Protein AF-A0A6L7JM10-F1 (afdb_monomer)

Sequence (158 aa):
MKPHQAPVIARGIRVVSPLAIVVGVYLLFAGHNSPGGGFTAGLVFGAVVVLRTIAGLHRPRRTIALIACGALLMAVISLLPLVWGGTLLDQQVVTFDLLILGTVKTGTALPFDIGVSMIVVGLVAAIINGFSAMPLDEVPQREPHRMTAAHTKQSGVT

Structure (mmCIF, N/CA/C/O backbone):
data_AF-A0A6L7JM10-F1
#
_entry.id   AF-A0A6L7JM10-F1
#
loop_
_atom_site.group_PDB
_atom_site.id
_atom_site.type_symbol
_atom_site.label_atom_id
_atom_site.label_alt_id
_atom_site.label_comp_id
_atom_site.label_asym_id
_atom_site.label_entity_id
_atom_site.label_seq_id
_atom_site.pdbx_PDB_ins_code
_atom_site.Cartn_x
_atom_site.Cartn_y
_atom_site.Cartn_z
_atom_site.occupancy
_atom_site.B_iso_or_equiv
_atom_site.auth_seq_id
_atom_site.auth_comp_id
_atom_site.auth_asym_id
_atom_site.auth_atom_id
_atom_site.pdbx_PDB_model_num
ATOM 1 N N . MET A 1 1 ? -19.172 -4.787 29.027 1.00 43.88 1 MET A N 1
ATOM 2 C CA . MET A 1 1 ? -19.548 -3.444 28.530 1.00 43.88 1 MET A CA 1
ATOM 3 C C . MET A 1 1 ? -18.866 -3.255 27.176 1.00 43.88 1 MET A C 1
ATOM 5 O O . MET A 1 1 ? -17.646 -3.310 27.135 1.00 43.88 1 MET A O 1
ATOM 9 N N . LYS A 1 2 ? -19.606 -3.192 26.055 1.00 43.59 2 LYS A N 1
ATOM 10 C CA . LYS A 1 2 ? -19.004 -2.973 24.722 1.00 43.59 2 LYS A CA 1
ATOM 11 C C . LYS A 1 2 ? -18.572 -1.503 24.641 1.00 43.59 2 LYS A C 1
ATOM 13 O O . LYS A 1 2 ? -19.426 -0.659 24.912 1.00 43.59 2 LYS A O 1
ATOM 18 N N . PRO A 1 3 ? -17.308 -1.184 24.314 1.00 53.56 3 PRO A N 1
ATOM 19 C CA . PRO A 1 3 ? -16.868 0.201 24.223 1.00 53.56 3 PRO A CA 1
ATOM 20 C C . PRO A 1 3 ? -17.750 0.943 23.218 1.00 53.56 3 PRO A C 1
ATOM 22 O O . PRO A 1 3 ? -18.089 0.406 22.160 1.00 53.56 3 PRO A O 1
ATOM 25 N N . HIS A 1 4 ? -18.158 2.155 23.584 1.00 51.34 4 HIS A N 1
ATOM 26 C CA . HIS A 1 4 ? -18.971 3.050 22.770 1.00 51.34 4 HIS A CA 1
ATOM 27 C C . HIS A 1 4 ? -18.191 3.429 21.504 1.00 51.34 4 HIS A C 1
ATOM 29 O O . HIS A 1 4 ? -17.515 4.453 21.454 1.00 51.34 4 HIS A O 1
ATOM 35 N N . GLN A 1 5 ? -18.235 2.587 20.472 1.00 64.25 5 GLN A N 1
ATOM 36 C CA . GLN A 1 5 ? -17.735 2.959 19.156 1.00 64.25 5 GLN A CA 1
ATOM 37 C C . GLN A 1 5 ? -18.636 4.078 18.650 1.00 64.25 5 GLN A C 1
ATOM 39 O O . GLN A 1 5 ? -19.806 3.833 18.356 1.00 64.25 5 GLN A O 1
ATOM 44 N N . ALA A 1 6 ? -18.119 5.308 18.598 1.00 70.81 6 ALA A N 1
ATOM 45 C CA . ALA A 1 6 ? -18.866 6.447 18.090 1.00 70.81 6 ALA A CA 1
ATOM 46 C C . ALA A 1 6 ? -19.365 6.104 16.671 1.00 70.81 6 ALA A C 1
ATOM 48 O O . ALA A 1 6 ? -18.547 5.990 15.749 1.00 70.81 6 ALA A O 1
ATOM 49 N N . PRO A 1 7 ? -20.684 5.911 16.464 1.00 77.31 7 PRO A N 1
ATOM 50 C CA . PRO A 1 7 ? -21.217 5.361 15.215 1.00 77.31 7 PRO A CA 1
ATOM 51 C C . PRO A 1 7 ? -20.901 6.257 14.011 1.00 77.31 7 PRO A C 1
ATOM 53 O O . PRO A 1 7 ? -20.843 5.782 12.878 1.00 77.31 7 PRO A O 1
ATOM 56 N N . VAL A 1 8 ? -20.642 7.540 14.266 1.00 87.12 8 VAL A N 1
ATOM 57 C CA . VAL A 1 8 ? -20.204 8.530 13.281 1.00 87.12 8 VAL A CA 1
ATOM 58 C C . VAL A 1 8 ? -18.820 8.194 12.713 1.00 87.12 8 VAL A C 1
ATOM 60 O O . VAL A 1 8 ? -18.652 8.213 11.497 1.00 87.12 8 VAL A O 1
ATOM 63 N N . ILE A 1 9 ? -17.849 7.807 13.550 1.00 86.81 9 ILE A N 1
ATOM 64 C CA . ILE A 1 9 ? -16.464 7.537 13.122 1.00 86.81 9 ILE A CA 1
ATOM 65 C C . ILE A 1 9 ? -16.408 6.296 12.228 1.00 86.81 9 ILE A C 1
ATOM 67 O O . ILE A 1 9 ? -15.851 6.337 11.132 1.00 86.81 9 ILE A O 1
ATOM 71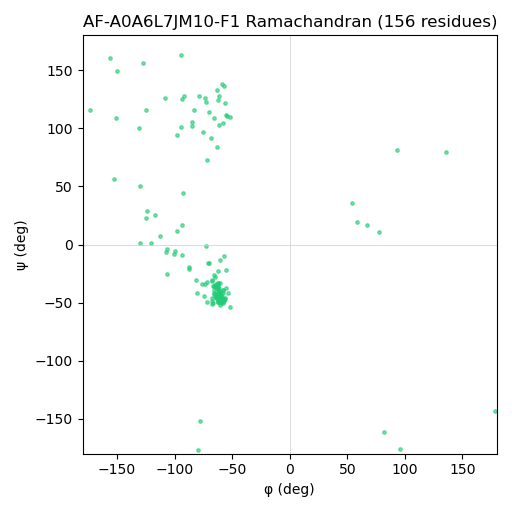 N N . ALA A 1 10 ? -17.044 5.199 12.652 1.00 87.44 10 ALA A N 1
ATOM 72 C CA . ALA A 1 10 ? -17.065 3.961 11.873 1.00 87.44 10 ALA A CA 1
ATOM 73 C C . ALA A 1 10 ? -17.767 4.144 10.514 1.00 87.44 10 ALA A C 1
ATOM 75 O O . ALA A 1 10 ? -17.330 3.583 9.507 1.00 87.44 10 ALA A O 1
ATOM 76 N N . ARG A 1 11 ? -18.836 4.953 10.463 1.00 91.06 11 ARG A N 1
ATOM 77 C CA . ARG A 1 11 ? -19.508 5.316 9.205 1.00 91.06 11 ARG A CA 1
ATOM 78 C C . ARG A 1 11 ? -18.622 6.196 8.325 1.00 91.06 11 ARG A C 1
ATOM 80 O O . ARG A 1 11 ? -18.481 5.890 7.145 1.00 91.06 11 ARG A O 1
ATOM 87 N N . GLY A 1 12 ? -17.980 7.216 8.895 1.00 92.31 12 GLY A N 1
ATOM 88 C CA . GLY A 1 12 ? -17.042 8.079 8.175 1.00 92.31 12 GLY A CA 1
ATOM 89 C C . GLY A 1 12 ? -15.913 7.279 7.525 1.00 92.31 12 GLY A C 1
ATOM 90 O O . GLY A 1 12 ? -15.675 7.405 6.328 1.00 92.31 12 GLY A O 1
ATOM 91 N N . ILE A 1 13 ? -15.294 6.357 8.267 1.00 92.94 13 ILE A N 1
ATOM 92 C CA . ILE A 1 13 ? -14.215 5.505 7.746 1.00 92.94 13 ILE A CA 1
ATOM 93 C C . ILE A 1 13 ? -14.703 4.602 6.608 1.00 92.94 13 ILE A C 1
ATOM 95 O O . ILE A 1 13 ? -13.971 4.417 5.637 1.00 92.94 13 ILE A O 1
ATOM 99 N N . ARG A 1 14 ? -15.935 4.074 6.662 1.00 91.38 14 ARG A N 1
ATOM 100 C CA . ARG A 1 14 ? -16.503 3.288 5.547 1.00 91.38 14 ARG A CA 1
ATOM 101 C C . ARG A 1 14 ? -16.645 4.099 4.259 1.00 91.38 14 ARG A C 1
ATOM 103 O O . ARG A 1 14 ? -16.456 3.526 3.193 1.00 91.38 14 ARG A O 1
ATOM 110 N N . VAL A 1 15 ? -16.958 5.390 4.361 1.00 93.69 15 VAL A N 1
ATOM 111 C CA . VAL A 1 15 ? -17.117 6.285 3.202 1.00 93.69 15 VAL A CA 1
ATOM 112 C C . VAL A 1 15 ? -15.763 6.772 2.682 1.00 93.69 15 VAL A C 1
ATOM 114 O O . VAL A 1 15 ? -15.536 6.779 1.477 1.00 93.69 15 VAL A O 1
ATOM 117 N N . VAL A 1 16 ? -14.835 7.125 3.575 1.00 93.94 16 VAL A N 1
ATOM 118 C CA . VAL A 1 16 ? -13.511 7.654 3.199 1.00 93.94 16 VAL A CA 1
ATOM 119 C C . VAL A 1 16 ? -12.585 6.564 2.652 1.00 93.94 16 VAL A C 1
ATOM 121 O O . VAL A 1 16 ? -11.805 6.830 1.743 1.00 93.94 16 VAL A O 1
ATOM 124 N N . SER A 1 17 ? -12.679 5.326 3.155 1.00 94.88 17 SER A N 1
ATOM 125 C CA . SER A 1 17 ? -11.820 4.209 2.721 1.00 94.88 17 SER A CA 1
ATOM 126 C C . SER A 1 17 ? -11.785 3.995 1.198 1.00 94.88 17 SER A C 1
ATOM 128 O O . SER A 1 17 ? -10.684 3.959 0.653 1.00 94.88 17 SER A O 1
ATOM 130 N N . PRO A 1 18 ? -12.920 3.846 0.480 1.00 95.38 18 PRO A N 1
ATOM 131 C CA . PRO A 1 18 ? -12.891 3.655 -0.970 1.00 95.38 18 PRO A CA 1
ATOM 132 C C . PRO A 1 18 ? -12.319 4.869 -1.709 1.00 95.38 18 PRO A C 1
ATOM 134 O O . PRO A 1 18 ? -11.560 4.685 -2.654 1.00 95.38 18 PRO A O 1
ATOM 137 N N . LEU A 1 19 ? -12.606 6.093 -1.255 1.00 95.94 19 LEU A N 1
ATOM 138 C CA . LEU A 1 19 ? -12.048 7.305 -1.859 1.00 95.94 19 LEU A CA 1
ATOM 139 C C . LEU A 1 19 ? -10.520 7.346 -1.719 1.00 95.94 19 LEU A C 1
ATOM 141 O O . LEU A 1 19 ? -9.814 7.583 -2.693 1.00 95.94 19 LEU A O 1
ATOM 145 N N . ALA A 1 20 ? -10.004 7.049 -0.526 1.00 96.00 20 ALA A N 1
ATOM 146 C CA . ALA A 1 20 ? -8.568 6.978 -0.278 1.00 96.00 20 ALA A CA 1
ATOM 147 C C . ALA A 1 20 ? -7.893 5.862 -1.094 1.00 96.00 20 ALA A C 1
ATOM 149 O O . ALA A 1 20 ? -6.782 6.053 -1.579 1.00 96.00 20 ALA A O 1
ATOM 150 N N . ILE A 1 21 ? -8.567 4.725 -1.309 1.00 96.25 21 ILE A N 1
ATOM 151 C CA . ILE A 1 21 ? -8.068 3.671 -2.206 1.00 96.25 21 ILE A CA 1
ATOM 152 C C . ILE A 1 21 ? -7.969 4.193 -3.643 1.00 96.25 21 ILE A C 1
ATOM 154 O O . ILE A 1 21 ? -6.941 3.991 -4.278 1.00 96.25 21 ILE A O 1
ATOM 158 N N . VAL A 1 22 ? -8.977 4.906 -4.150 1.00 95.12 22 VAL A N 1
ATOM 159 C CA . VAL A 1 22 ? -8.913 5.506 -5.496 1.00 95.12 22 VAL A CA 1
ATOM 160 C C . VAL A 1 22 ? -7.749 6.495 -5.605 1.00 95.12 22 VAL A C 1
ATOM 162 O O . VAL A 1 22 ? -7.000 6.444 -6.578 1.00 95.12 22 VAL A O 1
ATOM 165 N N . VAL A 1 23 ? -7.535 7.335 -4.588 1.00 92.88 23 VAL A N 1
ATOM 166 C CA . VAL A 1 23 ? -6.387 8.257 -4.535 1.00 92.88 23 VAL A CA 1
ATOM 167 C C . VAL A 1 23 ? -5.058 7.499 -4.514 1.00 92.88 23 VAL A C 1
ATOM 169 O O . VAL A 1 23 ? -4.145 7.854 -5.252 1.00 92.88 23 VAL A O 1
ATOM 172 N N . GLY A 1 24 ? -4.939 6.435 -3.718 1.00 93.94 24 GLY A N 1
ATOM 173 C CA . GLY A 1 24 ? -3.735 5.602 -3.685 1.00 93.94 24 GLY A CA 1
ATOM 174 C C . GLY A 1 24 ? -3.454 4.930 -5.031 1.00 93.94 24 GLY A C 1
ATOM 175 O O . GLY A 1 24 ? -2.314 4.926 -5.485 1.00 93.94 24 GLY A O 1
ATOM 176 N N . VAL A 1 25 ? -4.493 4.435 -5.712 1.00 92.06 25 VAL A N 1
ATOM 177 C CA . VAL A 1 25 ? -4.371 3.887 -7.071 1.00 92.06 25 VAL A CA 1
ATOM 178 C C . VAL A 1 25 ? -3.912 4.974 -8.041 1.00 92.06 25 VAL A C 1
ATOM 180 O O . VAL A 1 25 ? -2.961 4.749 -8.777 1.00 92.06 25 VAL A O 1
ATOM 183 N N . TYR A 1 26 ? -4.503 6.170 -8.006 1.00 89.44 26 TYR A N 1
ATOM 184 C CA . TYR A 1 26 ? -4.037 7.296 -8.819 1.00 89.44 26 TYR A CA 1
ATOM 185 C C . TYR A 1 26 ? -2.556 7.618 -8.566 1.00 89.44 26 TYR A C 1
ATOM 187 O O . TYR A 1 26 ? -1.796 7.754 -9.519 1.00 89.44 26 TYR A O 1
ATOM 195 N N . LEU A 1 27 ? -2.121 7.676 -7.302 1.00 90.25 27 LEU A N 1
ATOM 196 C CA . LEU A 1 27 ? -0.725 7.954 -6.941 1.00 90.25 27 LEU A CA 1
ATOM 197 C C . LEU A 1 27 ? 0.245 6.884 -7.452 1.00 90.25 27 LEU A C 1
ATOM 199 O O . LEU A 1 27 ? 1.369 7.224 -7.821 1.00 90.25 27 LEU A O 1
ATOM 203 N N . LEU A 1 28 ? -0.194 5.623 -7.512 1.00 88.38 28 LEU A N 1
ATOM 204 C CA . LEU A 1 28 ? 0.581 4.521 -8.082 1.00 88.38 28 LEU A CA 1
ATOM 205 C C . LEU A 1 28 ? 0.882 4.764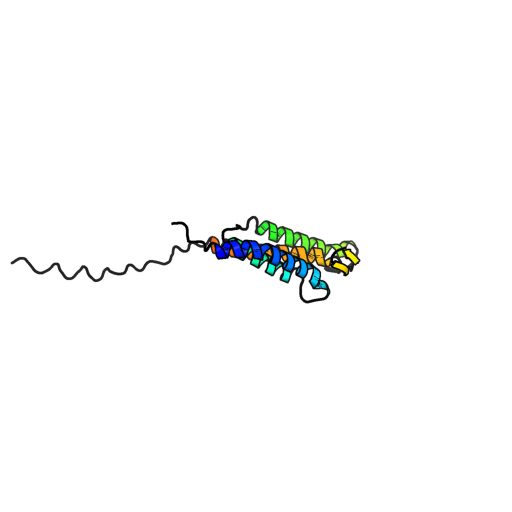 -9.569 1.00 88.38 28 LEU A C 1
ATOM 207 O O . LEU A 1 28 ? 2.004 4.543 -10.007 1.00 88.38 28 LEU A O 1
ATOM 211 N N . PHE A 1 29 ? -0.092 5.277 -10.327 1.00 83.25 29 PHE A N 1
ATOM 212 C CA . PHE A 1 29 ? 0.082 5.622 -11.744 1.00 83.25 29 PHE A CA 1
ATOM 213 C C . PHE A 1 29 ? 0.751 6.991 -11.961 1.00 83.25 29 PHE A C 1
ATOM 215 O O . PHE A 1 29 ? 1.468 7.180 -12.942 1.00 83.25 29 PHE A O 1
ATOM 222 N N . ALA A 1 30 ? 0.547 7.952 -11.057 1.00 80.81 30 ALA A N 1
ATOM 223 C CA . ALA A 1 30 ? 1.059 9.317 -11.191 1.00 80.81 30 ALA A CA 1
ATOM 224 C C . ALA A 1 30 ? 2.586 9.431 -11.011 1.00 80.81 30 ALA A C 1
ATOM 226 O O . ALA A 1 30 ? 3.168 10.440 -11.413 1.00 80.81 30 ALA A O 1
ATOM 227 N N . GLY A 1 31 ? 3.239 8.405 -10.448 1.00 70.00 31 GLY A N 1
ATOM 228 C CA . GLY A 1 31 ? 4.672 8.403 -10.125 1.00 70.00 31 GLY A CA 1
ATOM 229 C C . GLY A 1 31 ? 5.625 8.600 -11.310 1.00 70.00 31 GLY A C 1
ATOM 230 O O . GLY A 1 31 ? 6.795 8.897 -11.100 1.00 70.00 31 GLY A O 1
ATOM 231 N N . HIS A 1 32 ? 5.145 8.482 -12.550 1.00 68.38 32 HIS A N 1
ATOM 232 C CA . HIS A 1 32 ? 5.981 8.636 -13.744 1.00 68.38 32 HIS A CA 1
ATOM 233 C C . HIS A 1 32 ? 6.325 10.086 -14.093 1.00 68.38 32 HIS A C 1
ATOM 235 O O . HIS A 1 32 ? 7.416 10.346 -14.591 1.00 68.38 32 HIS A O 1
ATOM 241 N N . ASN A 1 33 ? 5.415 11.028 -13.834 1.00 66.88 33 ASN A N 1
ATOM 242 C CA . ASN A 1 33 ? 5.540 12.415 -14.304 1.00 66.88 33 ASN A CA 1
ATOM 243 C C . ASN A 1 33 ? 5.335 13.441 -13.177 1.00 66.88 33 ASN A C 1
ATOM 245 O O . ASN A 1 33 ? 5.295 14.647 -13.419 1.00 66.88 33 ASN A O 1
ATOM 249 N N . SER A 1 34 ? 5.112 12.984 -11.947 1.00 72.88 34 SER A N 1
ATOM 250 C CA . SER A 1 34 ? 4.759 13.806 -10.790 1.00 72.88 34 SER A CA 1
ATOM 251 C C . SER A 1 34 ? 5.161 13.085 -9.498 1.00 72.88 34 SER A C 1
ATOM 253 O O . SER A 1 34 ? 5.353 11.868 -9.519 1.00 72.88 34 SER A O 1
ATOM 255 N N . PRO A 1 35 ? 5.298 13.795 -8.361 1.00 70.06 35 PRO A N 1
ATOM 256 C CA . PRO A 1 35 ? 5.552 13.147 -7.075 1.00 70.06 35 PRO A CA 1
ATOM 257 C C . PRO A 1 35 ? 4.451 12.113 -6.767 1.00 70.06 35 PRO A C 1
ATOM 259 O O . PRO A 1 35 ? 3.268 12.451 -6.733 1.00 70.06 35 PRO A O 1
ATOM 262 N N . GLY A 1 36 ? 4.834 10.846 -6.569 1.00 80.38 36 GLY A N 1
ATOM 263 C CA . GLY A 1 36 ? 3.905 9.713 -6.468 1.00 80.38 36 GLY A CA 1
ATOM 264 C C . GLY A 1 36 ? 4.612 8.362 -6.292 1.00 80.38 36 GLY A C 1
ATOM 265 O O . GLY A 1 36 ? 5.618 8.285 -5.587 1.00 80.38 36 GLY A O 1
ATOM 266 N N . GLY A 1 37 ? 4.064 7.305 -6.899 1.00 88.81 37 GLY A N 1
ATOM 267 C CA . GLY A 1 37 ? 4.662 5.967 -6.998 1.00 88.81 37 GLY A CA 1
ATOM 268 C C . GLY A 1 37 ? 4.207 4.958 -5.937 1.00 88.81 37 GLY A C 1
ATOM 269 O O . GLY A 1 37 ? 3.344 5.233 -5.092 1.00 88.81 37 GLY A O 1
ATOM 270 N N . GLY A 1 38 ? 4.821 3.774 -5.975 1.00 91.81 38 GLY A N 1
ATOM 271 C CA . GLY A 1 38 ? 4.471 2.614 -5.145 1.00 91.81 38 GLY A CA 1
ATOM 272 C C . GLY A 1 38 ? 4.536 2.846 -3.636 1.00 91.81 38 GLY A C 1
ATOM 273 O O . GLY A 1 38 ? 3.656 2.399 -2.897 1.00 91.81 38 GLY A O 1
ATOM 274 N N . PHE A 1 39 ? 5.536 3.592 -3.163 1.00 94.31 39 PHE A N 1
ATOM 275 C CA . PHE A 1 39 ? 5.682 3.899 -1.738 1.00 94.31 39 PHE A CA 1
ATOM 276 C C . PHE A 1 39 ? 4.560 4.814 -1.231 1.00 94.31 39 PHE A C 1
ATOM 278 O O . PHE A 1 39 ? 3.883 4.488 -0.256 1.00 94.31 39 PHE A O 1
ATOM 285 N N . THR A 1 40 ? 4.316 5.929 -1.924 1.00 94.75 40 THR A N 1
ATOM 286 C CA . THR A 1 40 ? 3.282 6.908 -1.558 1.00 94.75 40 THR A CA 1
ATOM 287 C C . THR A 1 40 ? 1.887 6.283 -1.616 1.00 94.75 40 THR A C 1
ATOM 289 O O . THR A 1 40 ? 1.100 6.436 -0.681 1.00 94.75 40 THR A O 1
ATOM 292 N N . ALA A 1 41 ? 1.600 5.502 -2.664 1.00 95.00 41 ALA A N 1
ATOM 293 C CA . ALA A 1 41 ? 0.375 4.711 -2.761 1.00 95.00 41 ALA A CA 1
ATOM 294 C C . ALA A 1 41 ? 0.245 3.719 -1.591 1.00 95.00 41 ALA A C 1
ATOM 296 O O . ALA A 1 41 ? -0.797 3.656 -0.934 1.00 95.00 41 ALA A O 1
ATOM 297 N N . GLY A 1 42 ? 1.328 3.002 -1.275 1.00 96.75 42 GLY A N 1
ATOM 298 C CA . GLY A 1 42 ? 1.406 2.074 -0.149 1.00 96.75 42 GLY A CA 1
ATOM 299 C C . GLY A 1 42 ? 1.116 2.730 1.203 1.00 96.75 42 GLY A C 1
ATOM 300 O O . GLY A 1 42 ? 0.410 2.139 2.019 1.00 96.75 42 GLY A O 1
ATOM 301 N N . LEU A 1 43 ? 1.583 3.961 1.437 1.00 97.19 43 LEU A N 1
ATOM 302 C CA . LEU A 1 43 ? 1.275 4.720 2.655 1.00 97.19 43 LEU A CA 1
ATOM 303 C C . LEU A 1 43 ? -0.211 5.076 2.752 1.00 97.19 43 LEU A C 1
ATOM 305 O O . LEU A 1 43 ? -0.804 4.924 3.821 1.00 97.19 43 LEU A O 1
ATOM 309 N N . VAL A 1 44 ? -0.833 5.499 1.648 1.00 97.50 44 VAL A N 1
ATOM 310 C CA . VAL A 1 44 ? -2.275 5.793 1.614 1.00 97.50 44 VAL A CA 1
ATOM 311 C C . VAL A 1 44 ? -3.089 4.526 1.885 1.00 97.50 44 VAL A C 1
ATOM 313 O O . VAL A 1 44 ? -3.986 4.531 2.732 1.00 97.50 44 VAL A O 1
ATOM 316 N N . PHE A 1 45 ? -2.747 3.410 1.239 1.00 97.81 45 PHE A N 1
ATOM 317 C CA . PHE A 1 45 ? -3.375 2.115 1.510 1.00 97.81 45 PHE A CA 1
ATOM 318 C C . PHE A 1 45 ? -3.147 1.656 2.958 1.00 97.81 45 PHE A C 1
ATOM 320 O O . PHE A 1 45 ? -4.079 1.183 3.613 1.00 97.81 45 PHE A O 1
ATOM 327 N N . GLY A 1 46 ? -1.939 1.846 3.488 1.00 97.25 46 GLY A N 1
ATOM 328 C CA . GLY A 1 46 ? -1.595 1.574 4.881 1.00 97.25 46 GLY A CA 1
ATOM 329 C C . GLY A 1 46 ? -2.443 2.394 5.854 1.00 97.25 46 GLY A C 1
ATOM 330 O O . GLY A 1 46 ? -2.986 1.837 6.807 1.00 97.25 46 GLY A O 1
ATOM 331 N N . ALA A 1 47 ? -2.652 3.684 5.582 1.00 97.38 47 ALA A N 1
ATOM 332 C CA . ALA A 1 47 ? -3.531 4.540 6.377 1.00 97.38 47 ALA A CA 1
ATOM 333 C C . ALA A 1 47 ? -4.978 4.018 6.385 1.00 97.38 47 ALA A C 1
ATOM 335 O O . ALA A 1 47 ? -5.606 3.954 7.444 1.00 97.38 47 ALA A O 1
ATOM 336 N N . VAL A 1 48 ? -5.493 3.556 5.239 1.00 97.31 48 VAL A N 1
ATOM 337 C CA . VAL A 1 48 ? -6.812 2.902 5.165 1.00 97.31 48 VAL A CA 1
ATOM 338 C C . VAL A 1 48 ? -6.854 1.637 6.027 1.00 97.31 48 VAL A C 1
ATOM 340 O O . VAL A 1 48 ? -7.822 1.438 6.766 1.00 97.31 48 VAL A O 1
ATOM 343 N N . VAL A 1 49 ? -5.816 0.794 5.979 1.00 96.75 49 VAL A N 1
ATOM 344 C CA . VAL A 1 49 ? -5.717 -0.404 6.832 1.00 96.75 49 VAL A CA 1
ATOM 345 C C . VAL A 1 49 ? -5.749 -0.021 8.310 1.00 96.75 49 VAL A C 1
ATOM 347 O O . VAL A 1 49 ? -6.529 -0.607 9.064 1.00 96.75 49 VAL A O 1
ATOM 350 N N . VAL A 1 50 ? -4.973 0.980 8.727 1.00 95.69 50 VAL A N 1
ATOM 351 C CA . VAL A 1 50 ? -4.932 1.460 10.118 1.00 95.69 50 VAL A CA 1
ATOM 352 C C . VAL A 1 50 ? -6.301 1.970 10.562 1.00 95.69 50 VAL A C 1
ATOM 354 O O . VAL A 1 50 ? -6.834 1.486 11.561 1.00 95.69 50 VAL A O 1
ATOM 357 N N . LEU A 1 51 ? -6.919 2.873 9.792 1.00 94.56 51 LEU A N 1
ATOM 358 C CA . LEU A 1 51 ? -8.234 3.439 10.110 1.00 94.56 51 LEU A CA 1
ATOM 359 C C . LEU A 1 51 ? -9.301 2.349 10.249 1.00 94.56 51 LEU A C 1
ATOM 361 O O . LEU A 1 51 ? -10.056 2.327 11.223 1.00 94.56 51 LEU A O 1
ATOM 365 N N . ARG A 1 52 ? -9.349 1.401 9.306 1.00 94.00 52 ARG A N 1
ATOM 366 C CA . ARG A 1 52 ? -10.306 0.287 9.361 1.00 94.00 52 ARG A CA 1
ATOM 367 C C . ARG A 1 52 ? -10.023 -0.670 10.518 1.00 94.00 52 ARG A C 1
ATOM 369 O O . ARG A 1 52 ? -10.974 -1.245 11.045 1.00 94.00 52 ARG A O 1
ATOM 376 N N . THR A 1 53 ? -8.764 -0.824 10.921 1.00 93.12 53 THR A N 1
ATOM 377 C CA . THR A 1 53 ? -8.375 -1.677 12.053 1.00 93.12 53 THR A CA 1
ATOM 378 C C . THR A 1 53 ? -8.794 -1.068 13.383 1.00 93.12 53 THR A C 1
ATOM 380 O O . THR A 1 53 ? -9.480 -1.725 14.163 1.00 93.12 53 THR A O 1
ATOM 383 N N . ILE A 1 54 ? -8.484 0.210 13.608 1.00 90.69 54 ILE A N 1
ATOM 384 C CA . ILE A 1 54 ? -8.846 0.926 14.842 1.00 90.69 54 ILE A CA 1
ATOM 385 C C . ILE A 1 54 ? -10.372 1.056 14.976 1.00 90.69 54 ILE A C 1
ATOM 387 O O . ILE A 1 54 ? -10.917 0.933 16.070 1.00 90.69 54 ILE A O 1
ATOM 391 N N . ALA A 1 55 ? -11.091 1.219 13.862 1.00 90.12 55 ALA A N 1
ATOM 392 C CA . ALA A 1 55 ? -12.554 1.221 13.849 1.00 90.12 55 ALA A CA 1
ATOM 393 C C . ALA A 1 55 ? -13.195 -0.167 14.053 1.00 90.12 55 ALA A C 1
ATOM 395 O O . ALA A 1 55 ? -14.421 -0.279 14.027 1.00 90.12 55 ALA A O 1
ATOM 396 N N . GLY A 1 56 ? -12.401 -1.235 14.190 1.00 88.31 56 GLY A N 1
ATOM 397 C CA . GLY A 1 56 ? -12.890 -2.612 14.315 1.00 88.31 56 GLY A CA 1
ATOM 398 C C . GLY A 1 56 ? -13.574 -3.158 13.054 1.00 88.31 56 GLY A C 1
ATOM 399 O O . GLY A 1 56 ? -14.304 -4.142 13.127 1.00 88.31 56 GLY A O 1
ATOM 400 N N . LEU A 1 57 ? -13.368 -2.523 11.895 1.00 88.56 57 LEU A N 1
ATOM 401 C CA . LEU A 1 57 ? -13.991 -2.889 10.616 1.00 88.56 57 LEU A CA 1
ATOM 402 C C . LEU A 1 57 ? -13.198 -3.946 9.841 1.00 88.56 57 LEU 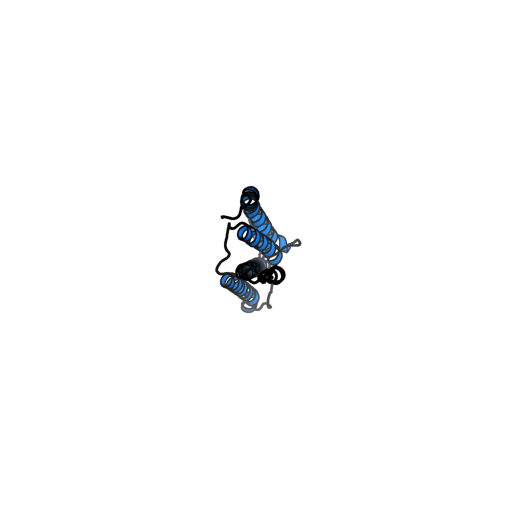A C 1
ATOM 404 O O . LEU A 1 57 ? -13.734 -4.577 8.930 1.00 88.56 57 LEU A O 1
ATOM 408 N N . HIS A 1 58 ? -11.910 -4.087 10.133 1.00 89.75 58 HIS A N 1
ATOM 409 C CA . HIS A 1 58 ? -11.021 -5.041 9.486 1.00 89.75 58 HIS A CA 1
ATOM 410 C C . HIS A 1 58 ? -9.930 -5.463 10.468 1.00 89.75 58 HIS A C 1
ATOM 412 O O . HIS A 1 58 ? -9.524 -4.671 11.306 1.00 89.75 58 HIS A O 1
ATOM 418 N N . ARG A 1 59 ? -9.429 -6.694 10.361 1.00 90.81 59 ARG A N 1
ATOM 419 C CA . ARG A 1 59 ? -8.239 -7.126 11.097 1.00 90.81 59 ARG A CA 1
ATOM 420 C C . ARG A 1 59 ? -7.222 -7.654 10.089 1.00 90.81 59 ARG A C 1
ATOM 422 O O . ARG A 1 59 ? -7.534 -8.653 9.433 1.00 90.81 59 ARG A O 1
ATOM 429 N N . PRO A 1 60 ? -6.051 -7.012 9.942 1.00 91.69 60 PRO A N 1
ATOM 430 C CA . PRO A 1 60 ? -5.080 -7.416 8.942 1.00 91.69 60 PRO A CA 1
ATOM 431 C C . PRO A 1 60 ? -4.582 -8.834 9.226 1.00 91.69 60 PRO A C 1
ATOM 433 O O . PRO A 1 60 ? -4.242 -9.186 10.358 1.00 91.69 60 PRO A O 1
ATOM 436 N N . ARG A 1 61 ? -4.554 -9.666 8.183 1.00 91.56 61 ARG A N 1
ATOM 437 C CA . ARG A 1 61 ? -4.143 -11.074 8.237 1.00 91.56 61 ARG A CA 1
ATOM 438 C C . ARG A 1 61 ? -3.075 -11.352 7.190 1.00 91.56 61 ARG A C 1
ATOM 440 O O . ARG A 1 61 ? -3.020 -10.676 6.171 1.00 91.56 61 ARG A O 1
ATOM 447 N N . ARG A 1 62 ? -2.276 -12.401 7.425 1.00 93.19 62 ARG A N 1
ATOM 448 C CA . ARG A 1 62 ? -1.234 -12.888 6.496 1.00 93.19 62 ARG A CA 1
ATOM 449 C C . ARG A 1 62 ? -0.242 -11.801 6.080 1.00 93.19 62 ARG A C 1
ATOM 451 O O . ARG A 1 62 ? 0.254 -11.787 4.961 1.00 93.19 62 ARG A O 1
ATOM 458 N N . THR A 1 63 ? 0.071 -10.913 7.010 1.00 94.69 63 THR A N 1
ATOM 459 C CA . THR A 1 63 ? 0.902 -9.750 6.746 1.00 94.69 63 THR A CA 1
ATOM 460 C C . THR A 1 63 ? 2.287 -10.102 6.203 1.00 94.69 63 THR A C 1
ATOM 462 O O . THR A 1 63 ? 2.744 -9.499 5.240 1.00 94.69 63 THR A O 1
ATOM 465 N N . ILE A 1 64 ? 2.916 -11.138 6.764 1.00 95.06 64 ILE A N 1
ATOM 466 C CA . ILE A 1 64 ? 4.215 -11.644 6.300 1.00 95.06 64 ILE A CA 1
ATOM 467 C C . ILE A 1 64 ? 4.124 -12.128 4.849 1.00 95.06 64 ILE A C 1
ATOM 469 O O . ILE A 1 64 ? 5.011 -11.844 4.055 1.00 95.06 64 ILE A O 1
ATOM 473 N N . ALA A 1 65 ? 3.035 -12.808 4.480 1.00 96.25 65 ALA A N 1
ATOM 474 C CA . ALA A 1 65 ? 2.839 -13.277 3.112 1.00 96.25 65 ALA A CA 1
ATOM 475 C C . ALA A 1 65 ? 2.677 -12.109 2.128 1.00 96.25 65 ALA A C 1
ATOM 477 O O . ALA A 1 65 ? 3.177 -12.189 1.012 1.00 96.25 65 ALA A O 1
ATOM 478 N N . LEU A 1 66 ? 2.025 -11.017 2.544 1.00 96.69 66 LEU A N 1
ATOM 479 C CA . LEU A 1 66 ? 1.900 -9.813 1.720 1.00 96.69 66 LEU A CA 1
ATOM 480 C C . LEU A 1 66 ? 3.271 -9.172 1.457 1.00 96.69 66 LEU A C 1
ATOM 482 O O . LEU A 1 66 ? 3.586 -8.861 0.310 1.00 96.69 66 LEU A O 1
ATOM 486 N N . ILE A 1 67 ? 4.101 -9.054 2.500 1.00 97.62 67 ILE A N 1
ATOM 487 C CA . ILE A 1 67 ? 5.479 -8.552 2.389 1.00 97.62 67 ILE A CA 1
ATOM 488 C C . ILE A 1 67 ? 6.312 -9.470 1.489 1.00 97.62 67 ILE A C 1
ATOM 490 O O . ILE A 1 67 ? 6.952 -8.994 0.558 1.00 97.62 67 ILE A O 1
ATOM 494 N N . ALA A 1 68 ? 6.278 -10.782 1.732 1.00 97.75 68 ALA A N 1
ATOM 495 C CA . ALA A 1 68 ? 7.046 -11.757 0.964 1.00 97.75 68 ALA A CA 1
ATOM 496 C C . ALA A 1 68 ? 6.644 -11.770 -0.518 1.00 97.75 68 ALA A C 1
ATOM 498 O O . ALA A 1 68 ? 7.509 -11.804 -1.388 1.00 97.75 68 ALA A O 1
ATOM 499 N N . CYS A 1 69 ? 5.344 -11.691 -0.815 1.00 97.62 69 CYS A N 1
ATOM 500 C CA . CYS A 1 69 ? 4.851 -11.621 -2.186 1.00 97.62 69 CYS A CA 1
ATOM 501 C C . CYS A 1 69 ? 5.283 -10.322 -2.880 1.00 97.62 69 CYS A C 1
ATOM 503 O O . CYS A 1 69 ? 5.692 -10.364 -4.037 1.00 97.62 69 CYS A O 1
ATOM 505 N N . GLY A 1 70 ? 5.230 -9.184 -2.178 1.00 96.75 70 GLY A N 1
ATOM 506 C CA . GLY A 1 70 ? 5.716 -7.909 -2.707 1.00 96.75 70 GLY A CA 1
ATOM 507 C C . GLY A 1 70 ? 7.222 -7.926 -2.978 1.00 96.75 70 GLY A C 1
ATOM 508 O O . GLY A 1 70 ? 7.659 -7.513 -4.048 1.00 96.75 70 GLY A O 1
ATOM 509 N N . ALA A 1 71 ? 8.008 -8.486 -2.054 1.00 97.19 71 ALA A N 1
ATOM 510 C CA . ALA A 1 71 ? 9.454 -8.637 -2.202 1.00 97.19 71 ALA A CA 1
ATOM 511 C C . ALA A 1 71 ? 9.825 -9.573 -3.360 1.00 97.19 71 ALA A C 1
ATOM 513 O O . ALA A 1 71 ? 10.715 -9.252 -4.144 1.00 97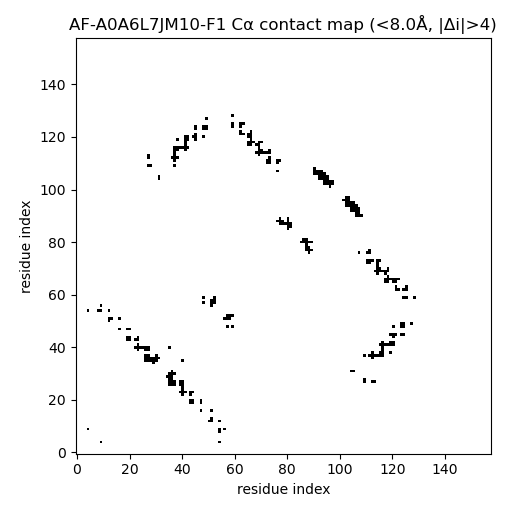.19 71 ALA A O 1
ATOM 514 N N . LEU A 1 72 ? 9.115 -10.697 -3.505 1.00 97.19 72 LEU A N 1
ATOM 515 C CA . LEU A 1 72 ? 9.299 -11.613 -4.629 1.00 97.19 72 LEU A CA 1
ATOM 516 C C . LEU A 1 72 ? 8.988 -10.920 -5.958 1.00 97.19 72 LEU A C 1
ATOM 518 O O . LEU A 1 72 ? 9.776 -11.023 -6.893 1.00 97.19 72 LEU A O 1
ATOM 522 N N . LEU A 1 73 ? 7.872 -10.188 -6.031 1.00 94.75 73 LEU A N 1
ATOM 523 C CA . LEU A 1 73 ? 7.498 -9.438 -7.226 1.00 94.75 73 LEU A CA 1
ATOM 524 C C . LEU A 1 73 ? 8.573 -8.402 -7.586 1.00 94.75 73 LEU A C 1
ATOM 526 O O . LEU A 1 73 ? 9.036 -8.383 -8.724 1.00 94.75 73 LEU A O 1
ATOM 530 N N . MET A 1 74 ? 9.030 -7.600 -6.617 1.00 93.94 74 MET A N 1
ATOM 531 C CA . MET A 1 74 ? 10.118 -6.639 -6.832 1.00 93.94 74 MET A CA 1
ATOM 532 C C . MET A 1 74 ? 11.396 -7.318 -7.322 1.00 93.94 74 MET A C 1
ATOM 534 O O . MET A 1 74 ? 11.998 -6.842 -8.282 1.00 93.94 74 MET A O 1
ATOM 538 N N . ALA A 1 75 ? 11.808 -8.422 -6.694 1.00 93.25 75 ALA A N 1
ATOM 539 C CA . ALA A 1 75 ? 13.006 -9.155 -7.087 1.00 93.25 75 ALA A CA 1
ATOM 540 C C . ALA A 1 75 ? 12.898 -9.665 -8.530 1.00 93.25 75 ALA A C 1
ATOM 542 O O . ALA A 1 75 ? 13.789 -9.405 -9.335 1.00 93.25 75 ALA A O 1
ATOM 543 N N . VAL A 1 76 ? 11.785 -10.314 -8.885 1.00 92.25 76 VAL A N 1
ATOM 544 C CA . VAL A 1 76 ? 11.555 -10.824 -10.245 1.00 92.25 76 VAL A CA 1
ATOM 545 C C . VAL A 1 76 ? 11.627 -9.695 -11.269 1.00 92.25 76 VAL A C 1
ATOM 547 O O . VAL A 1 76 ? 12.356 -9.816 -12.247 1.00 92.25 76 VAL A O 1
ATOM 550 N N . ILE A 1 77 ? 10.930 -8.582 -11.031 1.00 90.12 77 ILE A N 1
ATOM 551 C CA . ILE A 1 77 ? 10.909 -7.444 -11.960 1.00 90.12 77 ILE A CA 1
ATOM 552 C C . ILE A 1 77 ? 12.283 -6.769 -12.064 1.00 90.12 77 ILE A C 1
ATOM 554 O O . ILE A 1 77 ? 12.673 -6.357 -13.152 1.00 90.12 77 ILE A O 1
ATOM 558 N N . SER A 1 78 ? 13.043 -6.706 -10.968 1.00 88.88 78 SER A N 1
ATOM 559 C CA . SER A 1 78 ? 14.380 -6.089 -10.944 1.00 88.88 78 SER A CA 1
ATOM 560 C C . SER A 1 78 ? 15.433 -6.922 -11.675 1.00 88.88 78 SER A C 1
ATOM 562 O O . SER A 1 78 ? 16.371 -6.359 -12.242 1.00 88.88 78 SER A O 1
ATOM 564 N N . LEU A 1 79 ? 15.293 -8.252 -11.645 1.00 90.25 79 LEU A N 1
ATOM 565 C CA . LEU A 1 79 ? 16.189 -9.197 -12.318 1.00 90.25 79 LEU A CA 1
ATOM 566 C C . LEU A 1 79 ? 15.776 -9.479 -13.767 1.00 90.25 79 LEU A C 1
ATOM 568 O O . LEU A 1 79 ? 16.599 -9.953 -14.545 1.00 90.25 79 LEU A O 1
ATOM 572 N N . LEU A 1 80 ? 14.528 -9.199 -14.147 1.00 87.38 80 LEU A N 1
ATOM 573 C CA . LEU A 1 80 ? 14.009 -9.501 -15.480 1.00 87.38 80 LEU A CA 1
ATOM 574 C C . LEU A 1 80 ? 14.873 -8.938 -16.628 1.00 87.38 80 LEU A C 1
ATOM 576 O O . LEU A 1 80 ? 15.118 -9.684 -17.576 1.00 87.38 80 LEU A O 1
ATOM 580 N N . PRO A 1 81 ? 15.404 -7.698 -16.563 1.00 86.69 81 PRO A N 1
ATOM 581 C CA . PRO A 1 81 ? 16.208 -7.157 -17.657 1.00 86.69 81 PRO A CA 1
ATOM 582 C C . PRO A 1 81 ? 17.533 -7.897 -17.886 1.00 86.69 81 PRO A C 1
ATOM 584 O O . PRO A 1 81 ? 18.002 -7.949 -19.022 1.00 86.69 81 PRO A O 1
ATOM 587 N N . LEU A 1 82 ? 18.107 -8.538 -16.857 1.00 87.50 82 LEU A N 1
ATOM 588 C CA . LEU A 1 82 ? 19.344 -9.326 -16.989 1.00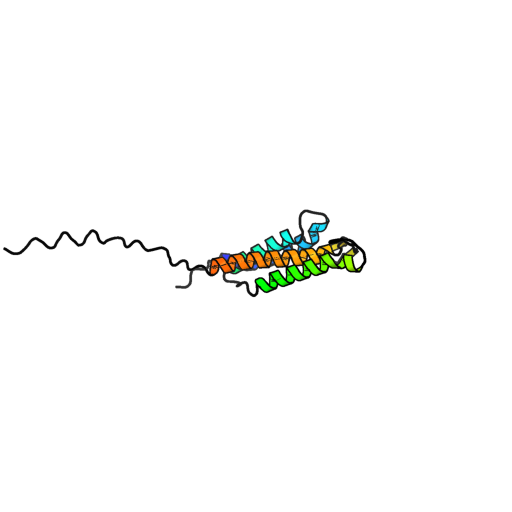 87.50 82 LEU A CA 1
ATOM 589 C C . LEU A 1 82 ? 19.173 -10.511 -17.942 1.00 87.50 82 LEU A C 1
ATOM 591 O O . LEU A 1 82 ? 20.110 -10.868 -18.650 1.00 87.50 82 LEU A O 1
ATOM 595 N N . VAL A 1 83 ? 17.974 -11.100 -17.991 1.00 86.50 83 VAL A N 1
ATOM 596 C CA . VAL A 1 83 ? 17.665 -12.223 -18.892 1.00 86.50 83 VAL A CA 1
ATOM 597 C C . VAL A 1 83 ? 17.738 -11.793 -20.362 1.00 86.50 83 VAL A C 1
ATOM 599 O O . VAL A 1 83 ? 18.078 -12.599 -21.224 1.00 86.50 83 VAL A O 1
ATOM 602 N N . TRP A 1 84 ? 17.483 -10.514 -20.644 1.00 83.62 84 TRP A N 1
ATOM 603 C CA . TRP A 1 84 ? 17.565 -9.912 -21.978 1.00 83.62 84 TRP A CA 1
ATOM 604 C C . TRP A 1 84 ? 18.883 -9.164 -22.240 1.00 83.62 84 TRP A C 1
ATOM 606 O O . TRP A 1 84 ? 18.994 -8.454 -23.237 1.00 83.62 84 TRP A O 1
ATOM 616 N N . GLY A 1 85 ? 19.893 -9.324 -21.376 1.00 83.94 85 GLY A N 1
ATOM 617 C CA . GLY A 1 85 ? 21.199 -8.668 -21.523 1.00 83.94 85 GLY A CA 1
ATOM 618 C C . GLY A 1 85 ? 21.228 -7.191 -21.111 1.00 83.94 85 GLY A C 1
ATOM 619 O O . GLY A 1 85 ? 22.213 -6.507 -21.383 1.00 83.94 85 GLY A O 1
ATOM 620 N N . GLY A 1 86 ? 20.167 -6.699 -20.463 1.00 84.75 86 GLY A N 1
ATOM 621 C CA . GLY A 1 86 ? 20.124 -5.381 -19.832 1.00 84.75 86 GLY A CA 1
ATOM 622 C C . GLY A 1 86 ? 20.805 -5.358 -18.459 1.00 84.75 86 GLY A C 1
ATOM 623 O O . GLY A 1 86 ? 21.359 -6.354 -17.987 1.00 84.75 86 GLY A O 1
ATOM 624 N N . THR A 1 87 ? 20.754 -4.209 -17.790 1.00 85.69 87 THR A N 1
ATOM 625 C CA . THR A 1 87 ? 21.290 -4.017 -16.433 1.00 85.69 87 THR A CA 1
ATOM 626 C C . THR A 1 87 ? 20.214 -4.219 -15.360 1.00 85.69 87 THR A C 1
ATOM 628 O O . THR A 1 87 ? 19.017 -4.225 -15.637 1.00 85.69 87 THR A O 1
ATOM 631 N N . LEU A 1 88 ? 20.624 -4.418 -14.101 1.00 84.25 88 LEU A N 1
ATOM 632 C CA . LEU A 1 88 ? 19.678 -4.540 -12.984 1.00 84.25 88 LEU A CA 1
ATOM 633 C C . LEU A 1 88 ? 18.815 -3.277 -12.880 1.00 84.25 88 LEU A C 1
ATOM 635 O O . LEU A 1 88 ? 19.342 -2.170 -12.979 1.00 84.25 88 LEU A O 1
ATOM 639 N N . LEU A 1 89 ? 17.511 -3.460 -12.636 1.00 81.50 89 LEU A N 1
ATOM 640 C CA . LEU A 1 89 ? 16.509 -2.383 -12.599 1.00 81.50 89 LEU A CA 1
ATOM 641 C C . LEU A 1 89 ? 16.391 -1.561 -13.895 1.00 81.50 89 LEU A C 1
ATOM 643 O O . LEU A 1 89 ? 15.837 -0.462 -13.864 1.00 81.50 89 LEU A O 1
ATOM 647 N N . ASP A 1 90 ? 16.866 -2.072 -15.032 1.00 78.75 90 ASP A N 1
ATOM 648 C CA . ASP A 1 90 ? 16.677 -1.372 -16.299 1.00 78.75 90 ASP A CA 1
ATOM 649 C C . ASP A 1 90 ? 15.181 -1.237 -16.634 1.00 78.75 90 ASP A C 1
ATOM 651 O O . ASP A 1 90 ? 14.410 -2.207 -16.654 1.00 78.75 90 ASP A O 1
ATOM 655 N N . GLN A 1 91 ? 14.755 0.005 -16.855 1.00 68.56 91 GLN A N 1
ATOM 656 C CA . GLN A 1 91 ? 13.356 0.350 -17.045 1.00 68.56 91 GLN A CA 1
ATOM 657 C C . GLN A 1 91 ? 13.058 0.465 -18.537 1.00 68.56 91 GLN A C 1
ATOM 659 O O . GLN A 1 91 ? 13.181 1.531 -19.140 1.00 68.56 91 GLN A O 1
ATOM 664 N N . GLN A 1 92 ? 12.578 -0.626 -19.132 1.00 63.09 92 GLN A N 1
ATOM 665 C CA . GLN A 1 92 ? 12.044 -0.571 -20.489 1.00 63.09 92 GLN A CA 1
ATOM 666 C C . GLN A 1 92 ? 10.725 0.193 -20.507 1.00 63.09 92 GLN A C 1
ATOM 668 O O . GLN A 1 92 ? 9.734 -0.265 -19.942 1.00 63.09 92 GLN A O 1
ATOM 673 N N . VAL A 1 93 ? 10.700 1.355 -21.161 1.00 61.06 93 VAL A N 1
ATOM 674 C CA . VAL A 1 93 ? 9.495 2.176 -21.319 1.00 61.06 93 VAL A CA 1
ATOM 675 C C . VAL A 1 93 ? 8.593 1.543 -22.376 1.00 61.06 93 VAL A C 1
ATOM 677 O O . VAL A 1 93 ? 8.773 1.754 -23.571 1.00 61.06 93 VAL A O 1
ATOM 680 N N . VAL A 1 94 ? 7.608 0.769 -21.930 1.00 58.06 94 VAL A N 1
ATOM 681 C CA . VAL A 1 94 ? 6.527 0.271 -22.785 1.00 58.06 94 VAL A CA 1
ATOM 682 C C . VAL A 1 94 ? 5.374 1.268 -22.708 1.00 58.06 94 VAL A C 1
ATOM 684 O O . VAL A 1 94 ? 4.956 1.671 -21.626 1.00 58.06 94 VAL A O 1
ATOM 687 N N . THR A 1 95 ? 4.879 1.727 -23.850 1.00 54.66 95 THR A N 1
ATOM 688 C CA . THR A 1 95 ? 3.689 2.581 -23.915 1.00 54.66 95 THR A CA 1
ATOM 689 C C . THR A 1 95 ? 2.442 1.712 -23.886 1.00 54.66 95 THR A C 1
ATOM 691 O O . THR A 1 95 ? 2.212 0.951 -24.824 1.00 54.66 95 THR A O 1
ATOM 694 N N . PHE A 1 96 ? 1.637 1.841 -22.833 1.00 55.19 96 PHE A N 1
ATOM 695 C CA . PHE A 1 96 ? 0.297 1.267 -22.779 1.00 55.19 96 PHE A CA 1
ATOM 696 C C . PHE A 1 96 ? -0.736 2.389 -22.886 1.00 55.19 96 PHE A C 1
ATOM 698 O O . PHE A 1 96 ? -0.730 3.332 -22.096 1.00 55.19 96 PHE A O 1
ATOM 705 N N . ASP A 1 97 ? -1.649 2.264 -23.844 1.00 54.19 97 ASP A N 1
ATOM 706 C CA . ASP A 1 97 ? -2.813 3.140 -23.949 1.00 54.19 97 ASP A CA 1
ATOM 707 C C . ASP A 1 97 ? -3.929 2.611 -23.049 1.00 54.19 97 ASP A C 1
ATOM 709 O O . ASP A 1 97 ? -4.613 1.639 -23.379 1.00 54.19 97 ASP A O 1
ATOM 713 N N . LEU A 1 98 ? -4.114 3.231 -21.881 1.00 56.22 98 LEU A N 1
ATOM 714 C CA . LEU A 1 98 ? -5.244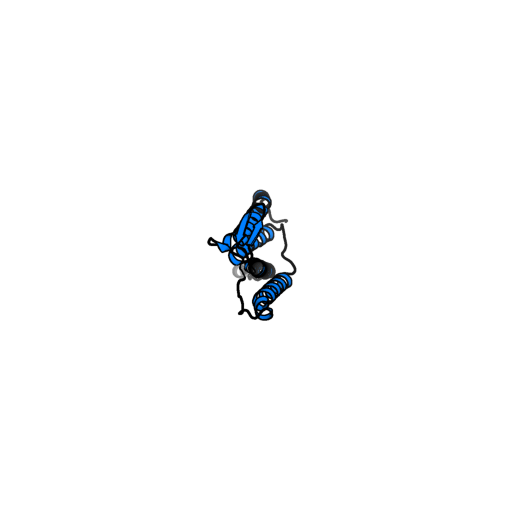 2.925 -21.005 1.00 56.22 98 LEU A CA 1
ATOM 715 C C . LEU A 1 98 ? -6.392 3.892 -21.303 1.00 56.22 98 LEU A C 1
ATOM 717 O O . LEU A 1 98 ? -6.248 5.105 -21.167 1.00 56.22 98 LEU A O 1
ATOM 721 N N . LEU A 1 99 ? -7.572 3.338 -21.601 1.00 50.66 99 LEU A N 1
ATOM 722 C CA . LEU A 1 99 ? -8.780 4.071 -22.016 1.00 50.66 99 LEU A CA 1
ATOM 723 C C . LEU A 1 99 ? -9.234 5.176 -21.035 1.00 50.66 99 LEU A C 1
ATOM 725 O O . LEU A 1 99 ? -9.936 6.097 -21.435 1.00 50.66 99 LEU A O 1
ATOM 729 N N . ILE A 1 100 ? -8.838 5.094 -19.759 1.00 59.81 100 ILE A N 1
ATOM 730 C CA . ILE A 1 100 ? -9.219 6.042 -18.695 1.00 59.81 100 ILE A CA 1
ATOM 731 C C . ILE A 1 100 ? -8.055 6.972 -18.293 1.00 59.81 100 ILE A C 1
ATOM 733 O O . ILE A 1 100 ? -8.304 8.071 -17.807 1.00 59.81 100 ILE A O 1
ATOM 737 N N . LEU A 1 101 ? -6.794 6.558 -18.485 1.00 51.81 101 LEU A N 1
ATOM 738 C CA . LEU A 1 101 ? -5.601 7.294 -18.025 1.00 51.81 101 LEU A CA 1
ATOM 739 C C . LEU A 1 101 ? -4.801 7.964 -19.163 1.00 51.81 101 LEU A C 1
ATOM 741 O O . LEU A 1 101 ? -3.872 8.717 -18.878 1.00 51.81 101 LEU A O 1
ATOM 745 N N . GLY A 1 102 ? -5.156 7.730 -20.432 1.00 56.81 102 GLY A N 1
ATOM 746 C CA . GLY A 1 102 ? -4.413 8.224 -21.597 1.00 56.81 102 GLY A CA 1
ATOM 747 C C . GLY A 1 102 ? -3.197 7.355 -21.951 1.00 56.81 102 GLY A C 1
ATOM 748 O O . GLY A 1 102 ? -3.112 6.194 -21.544 1.00 56.81 102 GLY A O 1
ATOM 749 N N . THR A 1 103 ? -2.257 7.916 -22.719 1.00 47.59 103 THR A N 1
ATOM 750 C CA . THR A 1 103 ? -0.970 7.293 -23.079 1.00 47.59 103 THR A CA 1
ATOM 751 C C . THR A 1 103 ? -0.077 7.190 -21.841 1.00 47.59 103 THR A C 1
ATOM 753 O O . THR A 1 103 ? 0.685 8.106 -21.514 1.00 47.59 103 THR A O 1
ATOM 756 N N . VAL A 1 104 ? -0.142 6.070 -21.123 1.00 50.91 104 VAL A N 1
ATOM 757 C CA . VAL A 1 104 ? 0.731 5.839 -19.969 1.00 50.91 104 VAL A CA 1
ATOM 758 C C . VAL A 1 104 ? 2.053 5.274 -20.495 1.00 50.91 104 VAL A C 1
ATOM 760 O O . VAL A 1 104 ? 2.143 4.127 -20.941 1.00 50.91 104 VAL A O 1
ATOM 763 N N . LYS A 1 105 ? 3.100 6.111 -20.506 1.00 51.19 105 LYS A N 1
ATOM 764 C CA . LYS A 1 105 ? 4.490 5.700 -20.781 1.00 51.19 105 LYS A CA 1
ATOM 765 C C . LYS A 1 105 ? 5.017 4.921 -19.586 1.00 51.19 105 LYS A C 1
ATOM 767 O O . LYS A 1 105 ? 5.806 5.421 -18.787 1.00 51.19 105 LYS A O 1
ATOM 772 N N . THR A 1 106 ? 4.531 3.704 -19.446 1.00 52.91 106 THR A N 1
ATOM 773 C CA . THR A 1 106 ? 4.682 2.947 -18.224 1.00 52.91 106 THR A CA 1
ATOM 774 C C . THR A 1 106 ? 5.197 1.560 -18.528 1.00 52.91 106 THR A C 1
ATOM 776 O O . THR A 1 106 ? 4.479 0.654 -18.937 1.00 52.91 106 THR A O 1
ATOM 779 N N . GLY A 1 107 ? 6.500 1.447 -18.313 1.00 60.91 107 GLY A N 1
ATOM 780 C CA . GLY A 1 107 ? 7.267 0.227 -18.441 1.00 60.91 107 GLY A CA 1
ATOM 781 C C . GLY A 1 107 ? 7.138 -0.746 -17.274 1.00 60.91 107 GLY A C 1
ATOM 782 O O . GLY A 1 107 ? 6.173 -0.744 -16.512 1.00 60.91 107 GLY A O 1
ATOM 783 N N . THR A 1 108 ? 8.205 -1.517 -17.074 1.00 62.84 108 THR A N 1
ATOM 784 C CA . THR A 1 108 ? 8.420 -2.438 -15.940 1.00 62.84 108 THR A CA 1
ATOM 785 C C . THR A 1 108 ? 8.359 -1.782 -14.549 1.00 62.84 108 THR A C 1
ATOM 787 O O . THR A 1 108 ? 8.282 -2.487 -13.545 1.00 62.84 108 THR A O 1
ATOM 790 N N . ALA A 1 109 ? 8.329 -0.450 -14.463 1.00 78.56 109 ALA A N 1
ATOM 791 C CA . ALA A 1 109 ? 8.265 0.294 -13.206 1.00 78.56 109 ALA A CA 1
ATOM 792 C C . ALA A 1 109 ? 6.936 0.139 -12.440 1.00 78.56 109 ALA A C 1
ATOM 794 O O . ALA A 1 109 ? 6.954 0.127 -11.214 1.00 78.56 109 ALA A O 1
ATOM 795 N N . LEU A 1 110 ? 5.791 -0.050 -13.110 1.00 84.75 110 LEU A N 1
ATOM 796 C CA . LEU A 1 110 ? 4.518 -0.235 -12.391 1.00 84.75 110 LEU A CA 1
ATOM 797 C C . LEU A 1 110 ? 4.459 -1.538 -11.585 1.00 84.75 110 LEU A C 1
ATOM 799 O O . LEU A 1 110 ? 4.121 -1.489 -10.404 1.00 84.75 110 LEU A O 1
ATOM 803 N N . PRO A 1 111 ? 4.772 -2.710 -12.171 1.00 88.06 111 PRO A N 1
ATOM 804 C CA . PRO A 1 111 ? 4.851 -3.956 -11.413 1.00 88.06 111 PRO A CA 1
ATOM 805 C C . PRO A 1 111 ? 5.822 -3.881 -10.230 1.00 88.06 111 PRO A C 1
ATOM 807 O O . PRO A 1 111 ? 5.535 -4.425 -9.163 1.00 88.06 111 PRO A O 1
ATOM 810 N N . PHE A 1 112 ? 6.944 -3.175 -10.398 1.00 90.06 112 PHE A N 1
ATOM 811 C CA . PHE A 1 112 ? 7.889 -2.915 -9.316 1.00 90.06 112 PHE A CA 1
ATOM 812 C C . PHE A 1 112 ? 7.241 -2.097 -8.188 1.00 90.06 112 PHE A C 1
ATOM 814 O O . PHE A 1 112 ? 7.265 -2.516 -7.029 1.00 90.06 112 PHE A O 1
ATOM 821 N N . ASP A 1 113 ? 6.578 -0.992 -8.528 1.00 91.94 113 ASP A N 1
ATOM 822 C CA . ASP A 1 113 ? 5.873 -0.125 -7.582 1.00 91.94 113 ASP A CA 1
ATOM 823 C C . ASP A 1 113 ? 4.696 -0.820 -6.883 1.00 91.94 113 ASP A C 1
ATOM 825 O O . ASP A 1 113 ? 4.446 -0.587 -5.697 1.00 91.94 113 ASP A O 1
ATOM 829 N N . ILE A 1 114 ? 4.002 -1.731 -7.571 1.00 93.56 114 ILE A N 1
ATOM 830 C CA . ILE A 1 114 ? 3.000 -2.608 -6.953 1.00 93.56 114 ILE A CA 1
ATOM 831 C C . ILE A 1 114 ? 3.666 -3.450 -5.860 1.00 93.56 114 ILE A C 1
ATOM 833 O O . ILE A 1 114 ? 3.159 -3.492 -4.736 1.00 93.56 114 ILE A O 1
ATOM 837 N N . G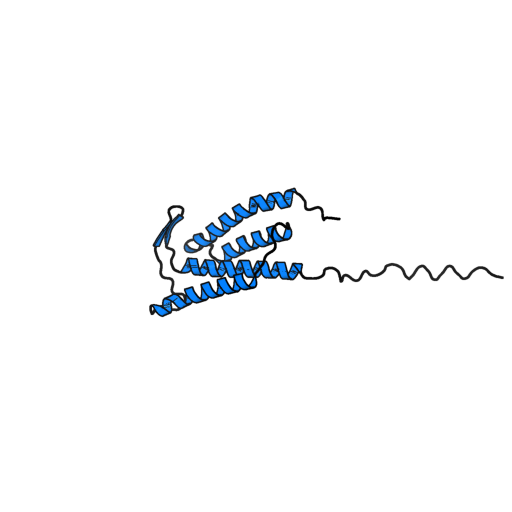LY A 1 115 ? 4.820 -4.055 -6.150 1.00 95.44 115 GLY A N 1
ATOM 838 C CA . GLY A 1 115 ? 5.600 -4.809 -5.169 1.00 95.44 115 GLY A CA 1
ATOM 839 C C . GLY A 1 115 ? 5.997 -3.962 -3.955 1.00 95.44 115 GLY A C 1
ATOM 840 O O . GLY A 1 115 ? 5.749 -4.377 -2.818 1.00 95.44 115 GLY A O 1
ATOM 841 N N . VAL A 1 116 ? 6.499 -2.741 -4.178 1.00 95.69 116 VAL A N 1
ATOM 842 C CA . VAL A 1 116 ? 6.799 -1.772 -3.105 1.00 95.69 116 VAL A CA 1
ATOM 843 C C . VAL A 1 116 ? 5.551 -1.494 -2.265 1.00 95.69 116 VAL A C 1
ATOM 845 O O . VAL A 1 116 ? 5.597 -1.580 -1.036 1.00 95.69 116 VAL A O 1
ATOM 848 N N . SER A 1 117 ? 4.413 -1.208 -2.904 1.00 96.88 117 SER A N 1
ATOM 849 C CA . SER A 1 117 ? 3.167 -0.886 -2.202 1.00 96.88 117 SER A CA 1
ATOM 850 C C . SER A 1 117 ? 2.675 -2.048 -1.328 1.00 96.88 117 SER A C 1
ATOM 852 O O . SER A 1 117 ? 2.243 -1.822 -0.196 1.00 96.88 117 SER A O 1
ATOM 854 N N . MET A 1 118 ? 2.817 -3.297 -1.792 1.00 97.75 118 MET A N 1
ATOM 855 C CA . MET A 1 118 ? 2.480 -4.496 -1.017 1.00 97.75 118 MET A CA 1
ATOM 856 C C . MET A 1 118 ? 3.357 -4.628 0.230 1.00 97.75 118 MET A C 1
ATOM 858 O O . MET A 1 118 ? 2.836 -4.912 1.312 1.00 97.75 118 MET A O 1
ATOM 862 N N . ILE A 1 119 ? 4.667 -4.382 0.105 1.00 98.12 119 ILE A N 1
ATOM 863 C CA . ILE A 1 119 ? 5.595 -4.390 1.245 1.00 98.12 119 ILE A CA 1
ATOM 864 C C . ILE A 1 119 ? 5.204 -3.317 2.258 1.00 98.12 119 ILE A C 1
ATOM 866 O O . ILE A 1 119 ? 5.108 -3.624 3.444 1.00 98.12 119 ILE A O 1
ATOM 870 N N . VAL A 1 120 ? 4.937 -2.085 1.814 1.00 98.19 120 VAL A N 1
ATOM 871 C CA . VAL A 1 120 ? 4.566 -0.972 2.705 1.00 98.19 120 VAL A CA 1
ATOM 872 C C . VAL A 1 120 ? 3.261 -1.271 3.444 1.00 98.19 120 VAL A C 1
ATOM 874 O O . VAL A 1 120 ? 3.211 -1.166 4.670 1.00 98.19 120 VAL A O 1
ATOM 877 N N . VAL A 1 121 ? 2.218 -1.706 2.729 1.00 98.06 121 VAL A N 1
ATOM 878 C CA . VAL A 1 121 ? 0.930 -2.081 3.338 1.00 98.06 121 VAL A CA 1
ATOM 879 C C . VAL A 1 121 ? 1.111 -3.226 4.327 1.00 98.06 121 VAL A C 1
ATOM 881 O O . VAL A 1 121 ? 0.555 -3.187 5.427 1.00 98.06 121 VAL A O 1
ATOM 884 N N . GLY A 1 122 ? 1.908 -4.229 3.959 1.00 97.56 122 GLY A N 1
ATOM 885 C CA . GLY A 1 122 ? 2.265 -5.331 4.838 1.00 97.56 122 GLY A CA 1
ATOM 886 C C . GLY A 1 122 ? 2.975 -4.839 6.095 1.00 97.56 122 GLY A C 1
ATOM 887 O O . GLY A 1 122 ? 2.550 -5.139 7.204 1.00 97.56 122 GLY A O 1
ATOM 888 N N . LEU A 1 123 ? 4.003 -4.013 5.966 1.00 97.88 123 LEU A N 1
ATOM 889 C CA . LEU A 1 123 ? 4.737 -3.491 7.114 1.00 97.88 123 LEU A CA 1
ATOM 890 C C . LEU A 1 123 ? 3.821 -2.708 8.067 1.00 97.88 123 LEU A C 1
ATOM 892 O O . LEU A 1 123 ? 3.813 -2.977 9.268 1.00 97.88 123 LEU A O 1
ATOM 896 N N . VAL A 1 124 ? 2.977 -1.818 7.540 1.00 97.75 124 VAL A N 1
ATOM 897 C CA . VAL A 1 124 ? 1.997 -1.064 8.341 1.00 97.75 124 VAL A CA 1
ATOM 898 C C . VAL A 1 124 ? 1.021 -2.004 9.058 1.00 97.75 124 VAL A C 1
ATOM 900 O O . VAL A 1 124 ? 0.781 -1.866 10.260 1.00 97.75 124 VAL A O 1
ATOM 903 N N . ALA A 1 125 ? 0.494 -3.001 8.345 1.00 96.62 125 ALA A N 1
ATOM 904 C CA . ALA A 1 125 ? -0.370 -4.031 8.911 1.00 96.62 125 ALA A CA 1
ATOM 905 C C . ALA A 1 125 ? 0.325 -4.854 10.017 1.00 96.62 125 ALA A C 1
ATOM 907 O O . ALA A 1 125 ? -0.333 -5.311 10.955 1.00 96.62 125 ALA A O 1
ATOM 908 N N . ALA A 1 126 ? 1.639 -5.072 9.919 1.00 96.00 126 ALA A N 1
ATOM 909 C CA . ALA A 1 126 ? 2.407 -5.856 10.888 1.00 96.00 126 ALA A CA 1
ATOM 910 C C . ALA A 1 126 ? 2.602 -5.049 12.164 1.00 96.00 126 ALA A C 1
ATOM 912 O O . ALA A 1 126 ? 2.363 -5.562 13.255 1.00 96.00 126 ALA A O 1
ATOM 913 N N . ILE A 1 127 ? 2.956 -3.774 12.004 1.00 95.44 127 ILE A N 1
ATOM 914 C CA . ILE A 1 127 ? 3.136 -2.822 13.096 1.00 95.44 127 ILE A CA 1
ATOM 915 C C . ILE A 1 127 ? 1.846 -2.709 13.919 1.00 95.44 127 ILE A C 1
ATOM 917 O O . ILE A 1 127 ? 1.882 -2.890 15.136 1.00 95.44 127 ILE A O 1
ATOM 921 N N . ILE A 1 128 ? 0.688 -2.498 13.278 1.00 94.50 128 ILE A N 1
ATOM 922 C CA . ILE A 1 128 ? -0.581 -2.376 14.018 1.00 94.50 128 ILE A CA 1
ATOM 923 C C . ILE A 1 128 ? -0.983 -3.684 14.717 1.00 94.50 128 ILE A C 1
ATOM 925 O O . ILE A 1 128 ? -1.505 -3.649 15.833 1.00 94.50 128 ILE A O 1
ATOM 929 N N . ASN A 1 129 ? -0.710 -4.842 14.105 1.00 93.12 129 ASN A N 1
ATOM 930 C CA . ASN A 1 129 ? -0.937 -6.142 14.741 1.00 93.12 129 ASN A CA 1
ATOM 931 C C . ASN A 1 129 ? -0.018 -6.356 15.949 1.00 93.12 129 ASN A C 1
ATOM 933 O O . ASN A 1 129 ? -0.480 -6.883 16.958 1.00 93.12 129 ASN A O 1
ATOM 937 N N . GLY A 1 130 ? 1.244 -5.926 15.857 1.00 92.12 130 GLY A N 1
ATOM 938 C CA . GLY A 1 130 ? 2.199 -5.960 16.961 1.00 92.12 130 GLY A CA 1
ATOM 939 C C . GLY A 1 130 ? 1.721 -5.118 18.140 1.00 92.12 130 GLY A C 1
ATOM 940 O O . GLY A 1 130 ? 1.624 -5.629 19.252 1.00 92.12 130 GLY A O 1
ATOM 941 N N . PHE A 1 131 ? 1.308 -3.872 17.888 1.00 89.62 131 PHE A N 1
ATOM 942 C CA . PHE A 1 131 ? 0.765 -3.013 18.943 1.00 89.62 131 PHE A CA 1
ATOM 943 C C . PHE A 1 131 ? -0.521 -3.566 19.565 1.00 89.62 131 PHE A C 1
ATOM 945 O O . PHE A 1 131 ? -0.710 -3.475 20.772 1.00 89.62 131 PHE A O 1
ATOM 952 N N . SER A 1 132 ? -1.388 -4.181 18.758 1.00 83.69 132 SER A N 1
ATOM 953 C CA . SER A 1 132 ? -2.643 -4.777 19.240 1.00 83.69 132 SER A CA 1
ATOM 954 C C . SER A 1 132 ? -2.441 -6.035 20.094 1.00 83.69 132 SER A C 1
ATOM 956 O O . SER A 1 132 ? -3.389 -6.488 20.731 1.00 83.69 132 SER A O 1
ATOM 958 N N . ALA A 1 133 ? -1.253 -6.644 20.053 1.00 82.25 133 ALA A N 1
ATOM 959 C CA . ALA A 1 133 ? -0.926 -7.855 20.799 1.00 82.25 133 ALA A CA 1
ATOM 960 C C . ALA A 1 133 ? -0.267 -7.570 22.159 1.00 82.25 133 ALA A C 1
ATOM 962 O O . ALA A 1 133 ? -0.104 -8.501 22.943 1.00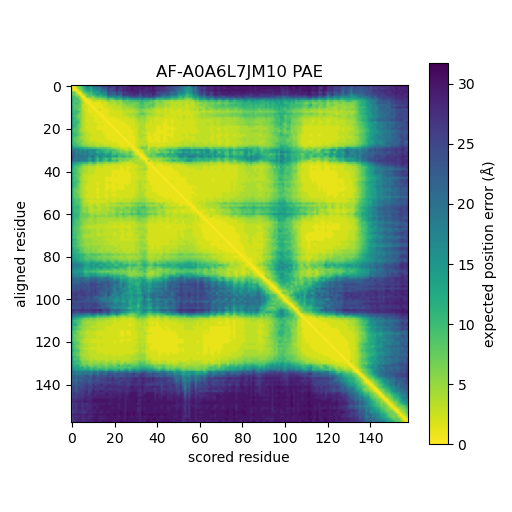 82.25 133 ALA A O 1
ATOM 963 N N . MET A 1 134 ? 0.108 -6.317 22.442 1.00 81.38 134 MET A N 1
ATOM 964 C CA . MET A 1 134 ? 0.692 -5.936 23.729 1.00 81.38 134 MET A CA 1
ATOM 965 C C . MET A 1 134 ? -0.396 -5.943 24.817 1.00 81.38 134 MET A C 1
ATOM 967 O O . MET A 1 134 ? -1.392 -5.231 24.661 1.00 81.38 134 MET A O 1
ATOM 971 N N . PRO A 1 135 ? -0.236 -6.713 25.910 1.00 68.56 135 PRO A N 1
ATOM 972 C CA . PRO A 1 135 ? -1.110 -6.607 27.075 1.00 68.56 135 PRO A CA 1
ATOM 973 C C . PRO A 1 135 ? -1.000 -5.194 27.663 1.00 68.56 135 PRO A C 1
ATOM 975 O O . PRO A 1 135 ? 0.103 -4.721 27.928 1.00 68.56 135 PRO A O 1
ATOM 978 N N . LEU A 1 136 ? -2.123 -4.504 27.863 1.00 68.81 136 LEU A N 1
ATOM 979 C CA . LEU A 1 136 ? -2.152 -3.155 28.455 1.00 68.81 136 LEU A CA 1
ATOM 980 C C . LEU A 1 136 ? -2.372 -3.215 29.977 1.00 68.81 136 LEU A C 1
ATOM 982 O O . LEU A 1 136 ? -2.743 -2.227 30.608 1.00 68.81 136 LEU A O 1
ATOM 986 N N . ASP A 1 137 ? -2.152 -4.394 30.552 1.00 63.19 137 ASP A N 1
ATOM 987 C CA . ASP A 1 137 ? -2.670 -4.798 31.856 1.00 63.19 137 ASP A CA 1
ATOM 988 C C . ASP A 1 137 ? -1.591 -4.671 32.956 1.00 63.19 137 ASP A C 1
ATOM 990 O O . ASP A 1 137 ? -1.889 -4.777 34.142 1.00 63.19 137 ASP A O 1
ATOM 994 N N . GLU A 1 138 ? -0.338 -4.387 32.582 1.00 62.28 138 GLU A N 1
ATOM 995 C CA . GLU A 1 138 ? 0.808 -4.194 33.485 1.00 62.28 138 GLU A CA 1
ATOM 996 C C . GLU A 1 138 ? 1.020 -2.720 33.869 1.00 62.28 138 GLU A C 1
ATOM 998 O O . GLU A 1 138 ?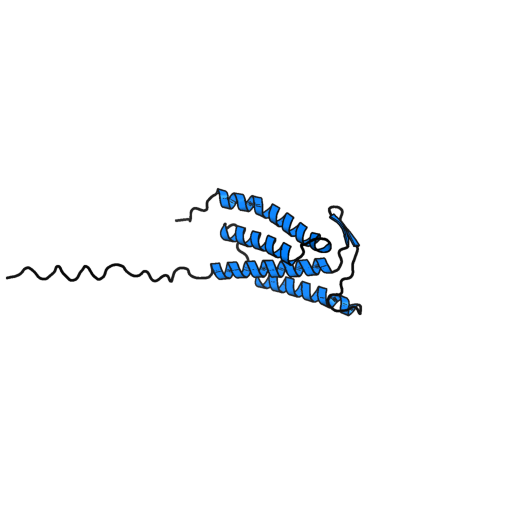 2.142 -2.218 33.883 1.00 62.28 138 GLU A O 1
ATOM 1003 N N . VAL A 1 139 ? -0.041 -1.991 34.212 1.00 66.69 139 VAL A N 1
ATOM 1004 C CA . VAL A 1 139 ? 0.125 -0.785 35.036 1.00 66.69 139 VAL A CA 1
ATOM 1005 C C . VAL A 1 139 ? -0.094 -1.236 36.476 1.00 66.69 139 VAL A C 1
ATOM 1007 O O . VAL A 1 139 ? -1.253 -1.429 36.850 1.00 66.69 139 VAL A O 1
ATOM 1010 N N . PRO A 1 140 ? 0.965 -1.449 37.292 1.00 63.72 140 PRO A N 1
ATOM 1011 C CA . PRO A 1 140 ? 0.793 -1.837 38.681 1.00 63.72 140 PRO A CA 1
ATOM 1012 C C . PRO A 1 140 ? -0.094 -0.798 39.353 1.00 63.72 140 PRO A C 1
ATOM 1014 O O . PRO A 1 140 ? 0.294 0.364 39.509 1.00 63.72 140 PRO A O 1
ATOM 1017 N N . GLN A 1 141 ? -1.309 -1.201 39.717 1.00 63.75 141 GLN A N 1
ATOM 1018 C CA . GLN A 1 141 ? -2.154 -0.391 40.569 1.00 63.75 141 GLN A CA 1
ATOM 1019 C C . GLN A 1 141 ? -1.387 -0.239 41.880 1.00 63.75 141 GLN A C 1
ATOM 1021 O O . GLN A 1 141 ? -1.298 -1.178 42.667 1.00 63.75 141 GLN A O 1
ATOM 1026 N N . ARG A 1 142 ? -0.762 0.925 42.102 1.00 69.94 142 ARG A N 1
ATOM 1027 C CA . ARG A 1 142 ? -0.301 1.298 43.439 1.00 69.94 142 ARG A CA 1
ATOM 1028 C C . ARG A 1 142 ? -1.543 1.275 44.311 1.00 69.94 142 ARG A C 1
ATOM 1030 O O . ARG A 1 142 ? -2.350 2.189 44.186 1.00 69.94 142 ARG A O 1
ATOM 1037 N N . GLU A 1 143 ? -1.700 0.244 45.139 1.00 66.44 143 GLU A N 1
ATOM 1038 C CA . GLU A 1 143 ? -2.723 0.216 46.180 1.00 66.44 143 GLU A CA 1
ATOM 1039 C C . GLU A 1 143 ? -2.595 1.507 47.001 1.00 66.44 143 GLU A C 1
ATOM 1041 O O . GLU A 1 143 ? -1.606 1.690 47.722 1.00 66.44 143 GLU A O 1
ATOM 1046 N N . PRO A 1 144 ? -3.551 2.443 46.896 1.00 68.94 144 PRO A N 1
ATOM 1047 C CA . PRO A 1 144 ? -3.624 3.540 47.829 1.00 68.94 144 PRO A CA 1
ATOM 1048 C C . PRO A 1 144 ? -4.268 2.974 49.095 1.00 68.94 144 PRO A C 1
ATOM 1050 O O . PRO A 1 144 ? -5.353 2.406 49.038 1.00 68.94 144 PRO A O 1
ATOM 1053 N N . HIS A 1 145 ? -3.613 3.184 50.235 1.00 62.50 145 HIS A N 1
ATOM 1054 C CA . HIS A 1 145 ? -4.094 2.898 51.595 1.00 62.50 145 HIS A CA 1
ATOM 1055 C C . HIS A 1 145 ? -3.736 1.542 52.212 1.00 62.50 145 HIS A C 1
ATOM 1057 O O . HIS A 1 145 ? -4.574 0.678 52.448 1.00 62.50 145 HIS A O 1
ATOM 1063 N N . ARG A 1 146 ? -2.505 1.486 52.732 1.00 63.97 146 ARG A N 1
ATOM 1064 C CA . ARG A 1 146 ? -2.190 0.738 53.961 1.00 63.97 146 ARG A CA 1
ATOM 1065 C C . ARG A 1 146 ? -1.530 1.590 55.059 1.00 63.97 146 ARG A C 1
ATOM 1067 O O . ARG A 1 146 ? -0.800 1.067 55.886 1.00 63.97 146 ARG A O 1
ATOM 1074 N N . MET A 1 147 ? -1.813 2.900 55.103 1.00 62.16 147 MET A N 1
ATOM 1075 C CA . MET A 1 147 ? -1.336 3.798 56.179 1.00 62.16 147 MET A CA 1
ATOM 1076 C C . MET A 1 147 ? -2.411 4.248 57.193 1.00 62.16 147 MET A C 1
ATOM 1078 O O . MET A 1 147 ? -2.062 4.866 58.189 1.00 62.16 147 MET A O 1
ATOM 1082 N N . THR A 1 148 ? -3.696 3.898 57.031 1.00 61.41 148 THR A N 1
ATOM 1083 C CA . THR A 1 148 ? -4.799 4.422 57.885 1.00 61.41 148 THR A CA 1
ATOM 1084 C C . THR A 1 148 ? -5.532 3.343 58.701 1.00 61.41 148 THR A C 1
ATOM 1086 O O . THR A 1 148 ? -6.681 3.514 59.075 1.00 61.41 148 THR A O 1
ATOM 1089 N N . ALA A 1 149 ? -4.894 2.213 59.018 1.00 57.38 149 ALA A N 1
ATOM 1090 C CA . ALA A 1 149 ? -5.538 1.167 59.835 1.00 57.38 149 ALA A CA 1
ATOM 1091 C C . ALA A 1 149 ? -4.813 0.831 61.150 1.00 57.38 149 ALA A C 1
ATOM 1093 O O . ALA A 1 149 ? -5.279 -0.030 61.890 1.00 57.38 149 ALA A O 1
ATOM 1094 N N . ALA A 1 150 ? -3.701 1.500 61.474 1.00 57.72 150 ALA A N 1
ATOM 1095 C CA . ALA A 1 150 ? -2.866 1.112 62.615 1.00 57.72 150 ALA A CA 1
ATOM 1096 C C . ALA A 1 150 ? -3.074 1.934 63.904 1.00 57.72 150 ALA A C 1
ATOM 1098 O O . ALA A 1 150 ? -2.493 1.573 64.919 1.00 57.72 150 ALA A O 1
ATOM 1099 N N . HIS A 1 151 ? -3.890 3.001 63.917 1.00 57.75 151 HIS A N 1
ATOM 1100 C CA . HIS A 1 151 ? -3.873 3.964 65.037 1.00 57.75 151 HIS A CA 1
ATOM 1101 C C . HIS A 1 151 ? -5.120 4.042 65.940 1.00 57.75 151 HIS A C 1
ATOM 1103 O O . HIS A 1 151 ? -5.160 4.894 66.822 1.00 57.75 151 HIS A O 1
ATOM 1109 N N . THR A 1 152 ? -6.117 3.159 65.798 1.00 56.62 152 THR A N 1
ATOM 1110 C CA . THR A 1 152 ? -7.390 3.273 66.560 1.00 56.62 152 THR A CA 1
ATOM 1111 C C . THR A 1 152 ? -7.751 2.026 67.374 1.00 56.62 152 THR A C 1
ATOM 1113 O O . THR A 1 152 ? -8.908 1.817 67.723 1.00 56.62 152 THR A O 1
ATOM 1116 N N . LYS A 1 153 ? -6.781 1.175 67.728 1.00 55.00 153 LYS A N 1
ATOM 1117 C CA . LYS A 1 153 ? -7.053 0.013 68.595 1.00 55.00 153 LYS A CA 1
ATOM 1118 C C . LYS A 1 153 ? -6.088 -0.102 69.773 1.00 55.00 153 LYS A C 1
ATOM 1120 O O . LYS A 1 153 ? -5.514 -1.155 70.011 1.00 55.00 153 LYS A O 1
ATOM 1125 N N . GLN A 1 154 ? -5.919 0.992 70.516 1.00 59.53 154 GLN A N 1
ATOM 1126 C CA . GLN A 1 154 ? -5.253 0.960 71.821 1.00 59.53 154 GLN A CA 1
ATOM 1127 C C . GLN A 1 154 ? -5.752 2.086 72.745 1.00 59.53 154 GLN A C 1
ATOM 1129 O O . GLN A 1 154 ? -4.988 2.913 73.221 1.00 59.53 154 GLN A O 1
ATOM 1134 N N . SER A 1 155 ? -7.062 2.143 72.994 1.00 59.19 155 SER A N 1
ATOM 1135 C CA . SER A 1 155 ? -7.592 2.813 74.188 1.00 59.19 155 SER A CA 1
ATOM 1136 C C . SER A 1 155 ? -8.898 2.146 74.603 1.00 59.19 155 SER A C 1
ATOM 1138 O O . SER A 1 155 ? -9.909 2.267 73.914 1.00 59.19 155 SER A O 1
ATOM 1140 N N . GLY A 1 156 ? -8.863 1.425 75.716 1.00 52.66 156 GLY A N 1
ATOM 1141 C CA . GLY A 1 156 ? -10.044 0.818 76.312 1.00 52.66 156 GLY A CA 1
ATOM 1142 C C . GLY A 1 156 ? -9.781 -0.609 76.749 1.00 52.66 156 GLY A C 1
ATOM 1143 O O . GLY A 1 156 ? -10.131 -1.520 76.014 1.00 52.66 156 GLY A O 1
ATOM 1144 N N . VAL A 1 157 ? -9.137 -0.765 77.907 1.00 53.38 157 VAL A N 1
ATOM 1145 C CA . VAL A 1 157 ? -9.519 -1.650 79.022 1.00 53.38 157 VAL A CA 1
ATOM 1146 C C . VAL A 1 157 ? -8.551 -1.328 80.175 1.00 53.38 157 VAL A C 1
ATOM 1148 O O . VAL A 1 157 ? -7.348 -1.480 79.999 1.00 53.38 157 VAL A O 1
ATOM 1151 N N . THR A 1 158 ? -9.141 -0.804 81.261 1.00 47.09 158 THR A N 1
ATOM 1152 C CA . THR A 1 158 ? -8.700 -0.690 82.677 1.00 47.09 158 THR A CA 1
ATOM 1153 C C . THR A 1 158 ? -7.223 -0.554 83.013 1.00 47.09 158 THR A C 1
ATOM 1155 O O . THR A 1 158 ? -6.477 -1.532 82.799 1.00 47.09 158 THR A O 1
#

Solvent-accessible surface area (backbone atoms only — not comparable to full-atom values): 9041 Å² total; per-residue (Å²): 134,81,78,85,70,57,68,65,58,51,50,49,51,64,61,46,40,61,55,44,45,52,51,18,55,48,27,40,69,40,36,81,85,45,97,47,17,16,60,54,14,9,49,42,46,22,49,44,52,49,54,33,37,77,58,69,75,44,79,84,71,67,32,68,57,38,27,51,51,11,50,50,43,29,49,53,54,31,50,48,30,47,80,75,73,48,48,79,62,54,71,57,74,38,76,43,78,39,98,86,77,44,80,39,76,52,28,61,56,53,63,29,24,52,12,44,16,33,29,43,28,16,51,47,41,43,52,53,51,54,63,73,66,56,80,87,75,84,65,83,77,76,78,83,81,88,80,88,80,83,86,85,86,83,84,88,80,135

Secondary structure (DSSP, 8-state):
------HHHHHHHHHHHHHHHHHHHHHHHHTTTSS--HHHHHHHHHHHHHHHHHTTS-----HHHHHHHHHHHHHHHHHHHHHTT--TT-----EEEETTTEEEE--THHHHHHHHHHHHHHHHHHHHHHHHTS-S---------SSSSSSSSS----

Foldseek 3Di:
DPPPLPVVLLVVLVVVLVVLLVVLVVLCLCVPPDNGHLQNSLVSNLVSVVSCVVSVNDQDPPLVVLLVVLVVQLVCLQCVVVVVVDHGNDWDQDFDADPVPGTRSHTSRSSNSVSSSSNSSSVSSVVVVVVVPDDPPPPPPPPPDPPPPDPPPPDDDD

Mean predicted aligned error: 11.72 Å

Radius of gyration: 26.72 Å; Cα contacts (8 Å, |Δi|>4): 180; chains: 1; bounding box: 42×27×107 Å

pLDDT: mean 81.01, std 16.32, range [43.59, 98.19]

Nearest PDB structures (foldseek):
  7qru-assembly1_B  TM=8.820E-01  e=2.003E-07  Alkalihalophilus pseudofirmus
  6z16-assembly1_b  TM=8.406E-01  e=1.161E-05  Anoxybacillus flavithermus WK1
  7d3u-assembly1_A  TM=8.138E-01  e=2.505E-04  Dietzia sp. DQ12-45-1b